Protein AF-0000000075171317 (afdb_homodimer)

pLDDT: mean 86.42, std 15.37, range [40.88, 97.94]

Structure (mmCIF, N/CA/C/O backbone):
data_AF-0000000075171317-model_v1
#
loop_
_entity.id
_entity.type
_entity.pdbx_description
1 polymer 'FACT complex subunit SSRP1/POB3 N-terminal PH domain-containing protein'
#
loop_
_atom_site.group_PDB
_atom_site.id
_atom_site.type_symbol
_atom_site.label_atom_id
_atom_site.label_alt_id
_atom_site.label_comp_id
_atom_site.label_asym_id
_atom_site.label_entity_id
_atom_site.label_seq_id
_atom_site.pdbx_PDB_ins_code
_atom_site.Cartn_x
_atom_site.Cartn_y
_atom_site.Cartn_z
_atom_site.occupancy
_atom_site.B_iso_or_equiv
_atom_site.auth_seq_id
_atom_site.auth_comp_id
_atom_site.auth_asym_id
_atom_site.auth_atom_id
_atom_site.pdbx_PDB_model_num
ATOM 1 N N . MET A 1 1 ? 15.547 -14.516 9.188 1 41.12 1 MET A N 1
ATOM 2 C CA . MET A 1 1 ? 15.133 -14.938 7.852 1 41.12 1 MET A CA 1
ATOM 3 C C . MET A 1 1 ? 13.617 -15.078 7.766 1 41.12 1 MET A C 1
ATOM 5 O O . MET A 1 1 ? 13.062 -16.109 8.133 1 41.12 1 MET A O 1
ATOM 9 N N . SER A 1 2 ? 12.789 -14.141 8.055 1 53.44 2 SER A N 1
ATOM 10 C CA . SER A 1 2 ? 11.375 -14.391 8.297 1 53.44 2 SER A CA 1
ATOM 11 C C . SER A 1 2 ? 10.742 -15.18 7.156 1 53.44 2 SER A C 1
ATOM 13 O O . SER A 1 2 ? 11.031 -14.914 5.984 1 53.44 2 SER A O 1
ATOM 15 N N . ASP A 1 3 ? 10.289 -16.484 7.348 1 68.12 3 ASP A N 1
ATOM 16 C CA . ASP A 1 3 ? 9.664 -17.438 6.441 1 68.12 3 ASP A CA 1
ATOM 17 C C . ASP A 1 3 ? 8.555 -16.781 5.621 1 68.12 3 ASP A C 1
ATOM 19 O O . ASP A 1 3 ? 7.949 -15.805 6.066 1 68.12 3 ASP A O 1
ATOM 23 N N . GLY A 1 4 ? 8.602 -16.953 4.258 1 80.75 4 GLY A N 1
ATOM 24 C CA . GLY A 1 4 ? 7.566 -16.5 3.348 1 80.75 4 GLY A CA 1
ATOM 25 C C . GLY A 1 4 ? 6.184 -16.984 3.713 1 80.75 4 GLY A C 1
ATOM 26 O O . GLY A 1 4 ? 6.023 -17.766 4.652 1 80.75 4 GLY A O 1
ATOM 27 N N . HIS A 1 5 ? 5.188 -16.375 3.281 1 88.5 5 HIS A N 1
ATOM 28 C CA . HIS A 1 5 ? 3.789 -16.75 3.465 1 88.5 5 HIS A CA 1
ATOM 29 C C . HIS A 1 5 ? 3.17 -17.234 2.156 1 88.5 5 HIS A C 1
ATOM 31 O O . HIS A 1 5 ? 3.434 -16.656 1.096 1 88.5 5 HIS A O 1
ATOM 37 N N . LEU A 1 6 ? 2.311 -18.266 2.332 1 91.5 6 LEU A N 1
ATOM 38 C CA . LEU A 1 6 ? 1.58 -18.828 1.196 1 91.5 6 LEU A CA 1
ATOM 39 C C . LEU A 1 6 ? 0.081 -18.594 1.35 1 91.5 6 LEU A C 1
ATOM 41 O O . LEU A 1 6 ? -0.487 -18.844 2.412 1 91.5 6 LEU A O 1
ATOM 45 N N . PHE A 1 7 ? -0.518 -18.078 0.346 1 94.19 7 PHE A N 1
ATOM 46 C CA . PHE A 1 7 ? -1.96 -17.875 0.312 1 94.19 7 PHE A CA 1
ATOM 47 C C . PHE A 1 7 ? -2.604 -18.703 -0.792 1 94.19 7 PHE A C 1
ATOM 49 O O . PHE A 1 7 ? -2.15 -18.672 -1.938 1 94.19 7 PHE A O 1
ATOM 56 N N . ASN A 1 8 ? -3.666 -19.312 -0.406 1 95.06 8 ASN A N 1
ATOM 57 C CA . ASN A 1 8 ? -4.422 -20.094 -1.385 1 95.06 8 ASN A CA 1
ATOM 58 C C . ASN A 1 8 ? -5.625 -19.312 -1.905 1 95.06 8 ASN A C 1
ATOM 60 O O . ASN A 1 8 ? -6.102 -18.391 -1.249 1 95.06 8 ASN A O 1
ATOM 64 N N . ASN A 1 9 ? -6 -19.625 -3.135 1 96.25 9 ASN A N 1
ATOM 65 C CA . ASN A 1 9 ? -7.219 -19.078 -3.719 1 96.25 9 ASN A CA 1
ATOM 66 C C . ASN A 1 9 ? -7.125 -17.562 -3.893 1 96.25 9 ASN A C 1
ATOM 68 O O . ASN A 1 9 ? -8.078 -16.844 -3.598 1 96.25 9 ASN A O 1
ATOM 72 N N . ILE A 1 10 ? -5.914 -17.141 -4.285 1 96.62 10 ILE A N 1
ATOM 73 C CA . ILE A 1 10 ? -5.703 -15.742 -4.625 1 96.62 10 ILE A CA 1
ATOM 74 C C . ILE A 1 10 ? -5.926 -15.531 -6.121 1 96.62 10 ILE A C 1
ATOM 76 O O . ILE A 1 10 ? -5.258 -16.156 -6.945 1 96.62 10 ILE A O 1
ATOM 80 N N . LEU A 1 11 ? -6.848 -14.695 -6.422 1 97.44 11 LEU A N 1
ATOM 81 C CA . LEU A 1 11 ? -7.137 -14.383 -7.816 1 97.44 11 LEU A CA 1
ATOM 82 C C . LEU A 1 11 ? -6.109 -13.406 -8.383 1 97.44 11 LEU A C 1
ATOM 84 O O . LEU A 1 11 ? -5.73 -12.445 -7.715 1 97.44 11 LEU A O 1
ATOM 88 N N . LEU A 1 12 ? -5.633 -13.711 -9.578 1 97 12 LEU A N 1
ATOM 89 C CA . LEU A 1 12 ? -4.91 -12.703 -10.352 1 97 12 LEU A CA 1
ATOM 90 C C . LEU A 1 12 ? -5.867 -11.898 -11.227 1 97 12 LEU A C 1
ATOM 92 O O . LEU A 1 12 ? -6.566 -12.461 -12.07 1 97 12 LEU A O 1
ATOM 96 N N . GLY A 1 13 ? -5.902 -10.586 -10.875 1 93.25 13 GLY A N 1
ATOM 97 C CA . GLY A 1 13 ? -6.746 -9.719 -11.688 1 93.25 13 GLY A CA 1
ATOM 98 C C . GLY A 1 13 ? -6.078 -9.258 -12.969 1 93.25 13 GLY A C 1
ATOM 99 O O . GLY A 1 13 ? -4.848 -9.25 -13.062 1 93.25 13 GLY A O 1
ATOM 100 N N . GLY A 1 14 ? -6.859 -9 -14.172 1 80 14 GLY A N 1
ATOM 101 C CA . GLY A 1 14 ? -6.367 -8.492 -15.438 1 80 14 GLY A CA 1
ATOM 102 C C . GLY A 1 14 ? -7.473 -8.18 -16.422 1 80 14 GLY A C 1
ATOM 103 O O . GLY A 1 14 ? -8.656 -8.211 -16.078 1 80 14 GLY A O 1
ATOM 104 N N . ARG A 1 15 ? -7.059 -7.516 -17.625 1 75.62 15 ARG A N 1
ATOM 105 C CA . ARG A 1 15 ? -8.008 -7.105 -18.656 1 75.62 15 ARG A CA 1
ATOM 106 C C . ARG A 1 15 ? -8.945 -8.242 -19.031 1 75.62 15 ARG A C 1
ATOM 108 O O . ARG A 1 15 ? -10.109 -8.016 -19.375 1 75.62 15 ARG A O 1
ATOM 115 N N . GLY A 1 16 ? -8.578 -9.438 -18.844 1 74.81 16 GLY A N 1
ATOM 116 C CA . GLY A 1 16 ? -9.367 -10.555 -19.328 1 74.81 16 GLY A CA 1
ATOM 117 C C . GLY A 1 16 ? -10.047 -11.328 -18.219 1 74.81 16 GLY A C 1
ATOM 118 O O . GLY A 1 16 ? -10.586 -12.414 -18.438 1 74.81 16 GLY A O 1
ATOM 119 N N . GLY A 1 17 ? -10.172 -10.828 -17.094 1 87.81 17 GLY A N 1
ATOM 120 C CA . GLY A 1 17 ? -10.82 -11.539 -16 1 87.81 17 GLY A CA 1
ATOM 121 C C . GLY A 1 17 ? -9.852 -11.961 -14.906 1 87.81 17 GLY A C 1
ATOM 122 O O . GLY A 1 17 ? -8.734 -11.453 -14.836 1 87.81 17 GLY A O 1
ATOM 123 N N . THR A 1 18 ? -10.453 -12.758 -13.93 1 94.12 18 THR A N 1
ATOM 124 C CA . THR A 1 18 ? -9.633 -13.211 -12.82 1 94.12 18 THR A CA 1
ATOM 125 C C . THR A 1 18 ? -9.383 -14.719 -12.914 1 94.12 18 THR A C 1
ATOM 127 O O . THR A 1 18 ? -10.219 -15.453 -13.445 1 94.12 18 THR A O 1
ATOM 130 N N . ASN A 1 19 ? -8.195 -15.172 -12.539 1 95.44 19 ASN A N 1
ATOM 131 C CA . ASN A 1 19 ? -7.836 -16.578 -12.406 1 95.44 19 ASN A CA 1
ATOM 132 C C . ASN A 1 19 ? -7.414 -16.922 -10.977 1 95.44 19 ASN A C 1
ATOM 134 O O . ASN A 1 19 ? -6.688 -16.156 -10.344 1 95.44 19 ASN A O 1
ATOM 138 N N . PRO A 1 20 ? -7.867 -18.047 -10.562 1 97.19 20 PRO A N 1
ATOM 139 C CA . PRO A 1 20 ? -7.441 -18.453 -9.219 1 97.19 20 PRO A CA 1
ATOM 140 C C . PRO A 1 20 ? -6.031 -19.031 -9.188 1 97.19 20 PRO A C 1
ATOM 142 O O . PRO A 1 20 ? -5.586 -19.625 -10.18 1 97.19 20 PRO A O 1
ATOM 145 N N . GLY A 1 21 ? -5.344 -18.844 -8.109 1 97.94 21 GLY A N 1
ATOM 146 C CA . GLY A 1 21 ? -4.008 -19.391 -7.945 1 97.94 21 GLY A CA 1
ATOM 147 C C . GLY A 1 21 ? -3.48 -19.266 -6.531 1 97.94 21 GLY A C 1
ATOM 148 O O . GLY A 1 21 ? -4.238 -18.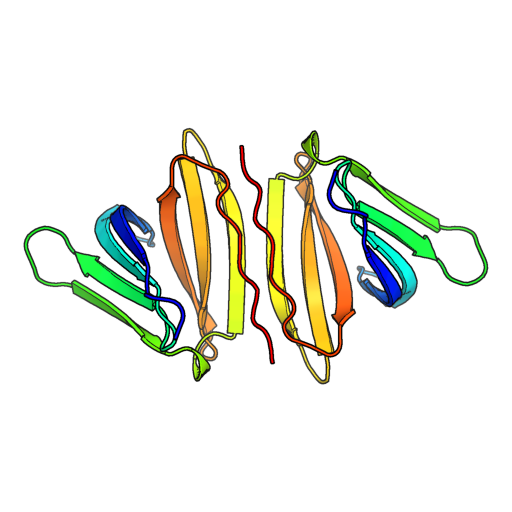969 -5.605 1 97.94 21 GLY A O 1
ATOM 149 N N . GLN A 1 22 ? -2.227 -19.672 -6.406 1 97.62 22 GLN A N 1
ATOM 150 C CA . GLN A 1 22 ? -1.523 -19.578 -5.129 1 97.62 22 GLN A CA 1
ATOM 151 C C . GLN A 1 22 ? -0.513 -18.422 -5.141 1 97.62 22 GLN A C 1
ATOM 153 O O . GLN A 1 22 ? 0.217 -18.25 -6.121 1 97.62 22 GLN A O 1
ATOM 158 N N . LEU A 1 23 ? -0.457 -17.703 -4.074 1 95.62 23 LEU A N 1
ATOM 159 C CA . LEU A 1 23 ? 0.48 -16.594 -3.932 1 95.62 23 LEU A CA 1
ATOM 160 C C . LEU A 1 23 ? 1.494 -16.875 -2.828 1 95.62 23 LEU A C 1
ATOM 162 O O . LEU A 1 23 ? 1.119 -17.266 -1.723 1 95.62 23 LEU A O 1
ATOM 166 N N . ARG A 1 24 ? 2.707 -16.656 -3.17 1 94.38 24 ARG A N 1
ATOM 167 C CA . ARG A 1 24 ? 3.789 -16.766 -2.195 1 94.38 24 ARG A CA 1
ATOM 168 C C . ARG A 1 24 ? 4.5 -15.422 -2.029 1 94.38 24 ARG A C 1
ATOM 170 O O . ARG A 1 24 ? 4.914 -14.812 -3.014 1 94.38 24 ARG A O 1
ATOM 177 N N . VAL A 1 25 ? 4.59 -14.984 -0.84 1 89.69 25 VAL A N 1
ATOM 178 C CA . VAL A 1 25 ? 5.355 -13.789 -0.486 1 89.69 25 VAL A CA 1
ATOM 179 C C . VAL A 1 25 ? 6.57 -14.188 0.35 1 89.69 25 VAL A C 1
ATOM 181 O O . VAL A 1 25 ? 6.441 -14.922 1.336 1 89.69 25 VAL A O 1
ATOM 184 N N . HIS A 1 26 ? 7.703 -13.766 -0.006 1 88.69 26 HIS A N 1
ATOM 185 C CA . HIS A 1 26 ? 8.938 -14.117 0.691 1 88.69 26 HIS A CA 1
ATOM 186 C C . HIS A 1 26 ? 9.984 -13.023 0.546 1 88.69 26 HIS A C 1
ATOM 188 O O . HIS A 1 26 ? 9.75 -12.023 -0.133 1 88.69 26 HIS A O 1
ATOM 194 N N . ALA A 1 27 ? 11.055 -13.156 1.113 1 83.81 27 ALA A N 1
ATOM 195 C CA . ALA A 1 27 ? 12.086 -12.125 1.189 1 83.81 27 ALA A CA 1
ATOM 196 C C . ALA A 1 27 ? 12.57 -11.727 -0.202 1 83.81 27 ALA A C 1
ATOM 198 O O . ALA A 1 27 ? 12.953 -10.57 -0.427 1 83.81 27 ALA A O 1
ATOM 199 N N . ALA A 1 28 ? 12.422 -12.648 -1.082 1 88.12 28 ALA A N 1
ATOM 200 C CA . ALA A 1 28 ? 12.938 -12.406 -2.426 1 88.12 28 ALA A CA 1
ATOM 201 C C . ALA A 1 28 ? 11.906 -11.695 -3.291 1 88.12 28 ALA A C 1
ATOM 203 O O . ALA A 1 28 ? 12.227 -11.195 -4.371 1 88.12 28 ALA A O 1
ATOM 204 N N . GLY A 1 29 ? 10.688 -11.75 -2.824 1 91 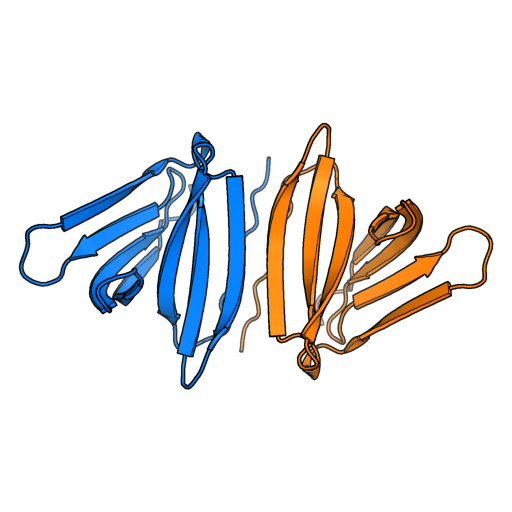29 GLY A N 1
ATOM 205 C CA . GLY A 1 29 ? 9.633 -11.125 -3.609 1 91 29 GLY A CA 1
ATOM 206 C C . GLY A 1 29 ? 8.312 -11.867 -3.533 1 91 29 GLY A C 1
ATOM 207 O O . GLY A 1 29 ? 7.949 -12.391 -2.479 1 91 29 GLY A O 1
ATOM 208 N N . ILE A 1 30 ? 7.594 -11.867 -4.625 1 93.12 30 ILE A N 1
ATOM 209 C CA . ILE A 1 30 ? 6.25 -12.43 -4.719 1 93.12 30 ILE A CA 1
ATOM 210 C C . ILE A 1 30 ? 6.168 -13.367 -5.926 1 93.12 30 ILE A C 1
ATOM 212 O O . ILE A 1 30 ? 6.68 -13.047 -7 1 93.12 30 ILE A O 1
ATOM 216 N N . ALA A 1 31 ? 5.48 -14.438 -5.699 1 96.62 31 ALA A N 1
ATOM 217 C CA . ALA A 1 31 ? 5.238 -15.367 -6.797 1 96.62 31 ALA A CA 1
ATOM 218 C C . ALA A 1 31 ? 3.799 -15.875 -6.773 1 96.62 31 ALA A C 1
ATOM 220 O O . ALA A 1 31 ? 3.273 -16.234 -5.715 1 96.62 31 ALA A O 1
ATOM 221 N N . TRP A 1 32 ? 3.227 -15.797 -7.844 1 97.56 32 TRP A N 1
ATOM 222 C CA . TRP A 1 32 ? 1.883 -16.344 -8.008 1 97.56 32 TRP A CA 1
ATOM 223 C C . TRP A 1 32 ? 1.855 -17.406 -9.102 1 97.56 32 TRP A C 1
ATOM 225 O O . TRP A 1 32 ? 2.432 -17.219 -10.172 1 97.56 32 TRP A O 1
ATOM 235 N N . LYS A 1 33 ? 1.114 -18.547 -8.852 1 97.88 33 LYS A N 1
ATOM 236 C CA . LYS A 1 33 ? 0.939 -19.641 -9.812 1 97.88 33 LYS A CA 1
ATOM 237 C C . LYS A 1 33 ? -0.54 -19.953 -10.016 1 97.88 33 LYS A C 1
ATOM 239 O O . LYS A 1 33 ? -1.278 -20.141 -9.047 1 97.88 33 LYS A O 1
ATOM 244 N N . LYS A 1 34 ? -0.886 -19.984 -11.391 1 97.31 34 LYS A N 1
ATOM 245 C CA . LYS A 1 34 ? -2.271 -20.312 -11.703 1 97.31 34 LYS A CA 1
ATOM 246 C C . LYS A 1 34 ? -2.619 -21.734 -11.227 1 97.31 34 LYS A C 1
ATOM 248 O O . LYS A 1 34 ? -1.823 -22.656 -11.383 1 97.31 34 LYS A O 1
ATOM 253 N N . GLN A 1 35 ? -3.783 -21.75 -10.539 1 96.69 35 GLN A N 1
ATOM 254 C CA . GLN A 1 35 ? -4.316 -23.078 -10.219 1 96.69 35 GLN A CA 1
ATOM 255 C C . GLN A 1 35 ? -4.539 -23.906 -11.484 1 96.69 35 GLN A C 1
ATOM 257 O O . GLN A 1 35 ? -5.133 -23.422 -12.453 1 96.69 35 GLN A O 1
ATOM 262 N N . GLY A 1 36 ? -4.125 -25.219 -11.547 1 94.75 36 GLY A N 1
ATOM 263 C CA . GLY A 1 36 ? -4.266 -26.078 -12.719 1 94.75 36 GLY A CA 1
ATOM 264 C C . GLY A 1 36 ? -3.111 -25.938 -13.688 1 94.75 36 GLY A C 1
ATOM 265 O O . GLY A 1 36 ? -3.105 -26.594 -14.742 1 94.75 36 GLY A O 1
ATOM 266 N N . GLY A 1 37 ? -2.223 -25.156 -13.531 1 89.69 37 GLY A N 1
ATOM 267 C CA . GLY A 1 37 ? -1.006 -25.016 -14.312 1 89.69 37 GLY A CA 1
ATOM 268 C C . GLY A 1 37 ? -1.091 -23.938 -15.375 1 89.69 37 GLY A C 1
ATOM 269 O O . GLY A 1 37 ? -2.164 -23.375 -15.609 1 89.69 37 GLY A O 1
ATOM 270 N N . GLY A 1 38 ? 0.128 -23.516 -15.93 1 91.88 38 GLY A N 1
ATOM 271 C CA . GLY A 1 38 ? 0.153 -22.594 -17.047 1 91.88 38 GLY A CA 1
ATOM 272 C C . GLY A 1 38 ? 0.85 -21.281 -16.719 1 91.88 38 GLY A C 1
ATOM 273 O O . GLY A 1 38 ? 2.076 -21.234 -16.609 1 91.88 38 GLY A O 1
ATOM 274 N N . LYS A 1 39 ? 0.171 -20.375 -16.094 1 93.62 39 LYS A N 1
ATOM 275 C CA . LYS A 1 39 ? 0.708 -19.016 -15.938 1 93.62 39 LYS A CA 1
ATOM 276 C C . LYS A 1 39 ? 1.407 -18.859 -14.594 1 93.62 39 LYS A C 1
ATOM 278 O O . LYS A 1 39 ? 0.912 -19.328 -13.57 1 93.62 39 LYS A O 1
ATOM 283 N N . VAL A 1 40 ? 2.561 -18.203 -14.555 1 96.5 40 VAL A N 1
ATOM 284 C CA . VAL A 1 40 ? 3.307 -17.844 -13.352 1 96.5 40 VAL A CA 1
ATOM 285 C C . VAL A 1 40 ? 3.703 -16.375 -13.414 1 96.5 40 VAL A C 1
ATOM 287 O O . VAL A 1 40 ? 4.129 -15.875 -14.461 1 96.5 40 VAL A O 1
ATOM 290 N N . VAL A 1 41 ? 3.441 -15.711 -12.375 1 96.06 41 VAL A N 1
ATOM 291 C CA . VAL A 1 41 ? 3.92 -14.344 -12.195 1 96.06 41 VAL A CA 1
ATOM 292 C C . VAL A 1 41 ? 5.004 -14.32 -11.117 1 96.06 41 VAL A C 1
ATOM 294 O O . VAL A 1 41 ? 4.793 -14.797 -10 1 96.06 41 VAL A O 1
ATOM 297 N N . GLU A 1 42 ? 6.16 -13.828 -11.398 1 96.75 42 GLU A N 1
ATOM 298 C CA . GLU A 1 42 ? 7.254 -13.672 -10.445 1 96.75 42 GLU A CA 1
ATOM 299 C C . GLU A 1 42 ? 7.762 -12.234 -10.422 1 96.75 42 GLU A C 1
ATOM 301 O O . GLU A 1 42 ? 8.141 -11.688 -11.453 1 96.75 42 GLU A O 1
ATOM 306 N N . LEU A 1 43 ? 7.715 -11.727 -9.258 1 95.38 43 LEU A N 1
ATOM 307 C CA . LEU A 1 43 ? 8.242 -10.383 -9.031 1 95.38 43 LEU A CA 1
ATOM 308 C C . LEU A 1 43 ? 9.328 -10.398 -7.961 1 95.38 43 LEU A C 1
ATOM 310 O O . LEU A 1 43 ? 9.07 -10.734 -6.805 1 95.38 43 LEU A O 1
ATOM 314 N N . LYS A 1 44 ? 10.531 -10.039 -8.344 1 95.25 44 LYS A N 1
ATOM 315 C CA . LYS A 1 44 ? 11.625 -9.906 -7.383 1 95.25 44 LYS A CA 1
ATOM 316 C C . LYS A 1 44 ? 11.484 -8.625 -6.562 1 95.25 44 LYS A C 1
ATOM 318 O O . LYS A 1 44 ? 10.969 -7.621 -7.055 1 95.25 44 LYS A O 1
ATOM 323 N N . LYS A 1 45 ? 11.938 -8.703 -5.391 1 89 45 LYS A N 1
ATOM 324 C CA . LYS A 1 45 ? 11.875 -7.574 -4.465 1 89 45 LYS A CA 1
ATOM 325 C C . LYS A 1 45 ? 12.367 -6.289 -5.125 1 89 45 LYS A C 1
ATOM 327 O O . LYS A 1 45 ? 11.742 -5.238 -4.996 1 89 45 LYS A O 1
ATOM 332 N N . ASP A 1 46 ? 13.453 -6.434 -5.902 1 90.75 46 ASP A N 1
ATOM 333 C CA . ASP A 1 46 ? 14.086 -5.262 -6.504 1 90.75 46 ASP A CA 1
ATOM 334 C C . ASP A 1 46 ? 13.266 -4.734 -7.676 1 90.75 46 ASP A C 1
ATOM 336 O O . ASP A 1 46 ? 13.484 -3.617 -8.141 1 90.75 46 ASP A O 1
ATOM 340 N N . ASP A 1 47 ? 12.305 -5.551 -8.094 1 93.38 47 ASP A N 1
ATOM 341 C CA . ASP A 1 47 ? 11.469 -5.176 -9.227 1 93.38 47 ASP A CA 1
ATOM 342 C C . ASP A 1 47 ? 10.156 -4.547 -8.758 1 93.38 47 ASP A C 1
ATOM 344 O O . ASP A 1 47 ? 9.352 -4.094 -9.578 1 93.38 47 ASP A O 1
ATOM 348 N N . ILE A 1 48 ? 10.008 -4.453 -7.496 1 91.62 48 ILE A N 1
ATOM 349 C CA . ILE A 1 48 ? 8.766 -3.916 -6.945 1 91.62 48 ILE A CA 1
ATOM 350 C C . ILE A 1 48 ? 8.93 -2.422 -6.668 1 91.62 48 ILE A C 1
ATOM 352 O O . ILE A 1 48 ? 9.805 -2.018 -5.895 1 91.62 48 ILE A O 1
ATOM 356 N N . GLY A 1 49 ? 8.094 -1.71 -7.305 1 92 49 GLY A N 1
ATOM 357 C CA . GLY A 1 49 ? 8.148 -0.262 -7.172 1 92 49 GLY A CA 1
ATOM 358 C C . GLY A 1 49 ? 7.164 0.283 -6.156 1 92 49 GLY A C 1
ATOM 359 O O . GLY A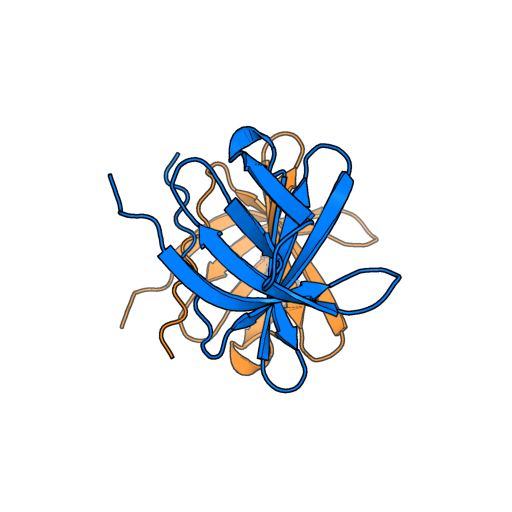 1 49 ? 7.336 1.394 -5.648 1 92 49 GLY A O 1
ATOM 360 N N . GLY A 1 50 ? 6.098 -0.52 -5.902 1 91.81 50 GLY A N 1
ATOM 361 C CA . GLY A 1 50 ? 5.055 -0.079 -4.992 1 91.81 50 GLY A CA 1
ATOM 362 C C . GLY A 1 50 ? 4.074 -1.181 -4.629 1 91.81 50 GLY A C 1
ATOM 363 O O . GLY A 1 50 ? 3.893 -2.131 -5.391 1 91.81 50 GLY A O 1
ATOM 364 N N . VAL A 1 51 ? 3.445 -1.01 -3.539 1 91.12 51 VAL A N 1
ATOM 365 C CA . VAL A 1 51 ? 2.473 -1.98 -3.047 1 91.12 51 VAL A CA 1
ATOM 366 C C . VAL A 1 51 ? 1.215 -1.256 -2.572 1 91.12 51 VAL A C 1
ATOM 368 O O . VAL A 1 51 ? 1.301 -0.222 -1.906 1 91.12 51 VAL A O 1
ATOM 371 N N . THR A 1 52 ? 0.099 -1.771 -2.91 1 91.81 52 THR A N 1
ATOM 372 C CA . THR A 1 52 ? -1.185 -1.199 -2.518 1 91.81 52 THR A CA 1
ATOM 373 C C . THR A 1 52 ? -2.057 -2.246 -1.831 1 91.81 52 THR A C 1
ATOM 375 O O . THR A 1 52 ? -2.201 -3.365 -2.33 1 91.81 52 THR A O 1
ATOM 378 N N . TRP A 1 53 ? -2.51 -1.862 -0.739 1 90.25 53 TRP A N 1
ATOM 379 C CA . TRP A 1 53 ? -3.482 -2.674 -0.014 1 90.25 53 TRP A CA 1
ATOM 380 C C . TRP A 1 53 ? -4.832 -1.967 0.065 1 90.25 53 TRP A C 1
ATOM 382 O O . TRP A 1 53 ? -4.902 -0.792 0.433 1 90.25 53 TRP A O 1
ATOM 392 N N . MET A 1 54 ? -5.887 -2.648 -0.324 1 91.75 54 MET A N 1
ATOM 393 C CA . MET A 1 54 ? -7.188 -1.99 -0.25 1 91.75 54 MET A CA 1
ATOM 394 C C . MET A 1 54 ? -8.305 -3.014 -0.085 1 91.75 54 MET A C 1
ATOM 396 O O . MET A 1 54 ? -8.133 -4.188 -0.419 1 91.75 54 MET A O 1
ATOM 400 N N . LYS A 1 55 ? -9.367 -2.514 0.492 1 87.88 55 LYS A N 1
ATOM 401 C CA . LYS A 1 55 ? -10.594 -3.309 0.561 1 87.88 55 LYS A CA 1
ATOM 402 C C . LYS A 1 55 ? -11.328 -3.307 -0.777 1 87.88 55 LYS A C 1
ATOM 404 O O . LYS A 1 55 ? -11.453 -2.262 -1.419 1 87.88 55 LYS A O 1
ATOM 409 N N . VAL A 1 56 ? -11.773 -4.465 -1.318 1 89.94 56 VAL A N 1
ATOM 410 C CA . VAL A 1 56 ? -12.633 -4.621 -2.484 1 89.94 56 VAL A CA 1
ATOM 411 C C . VAL A 1 56 ? -13.883 -5.41 -2.102 1 89.94 56 VAL A C 1
ATOM 413 O O . VAL A 1 56 ? -13.992 -5.906 -0.977 1 89.94 56 VAL A O 1
ATOM 416 N N . PRO A 1 57 ? -14.898 -5.34 -2.949 1 90.44 57 PRO A N 1
ATOM 417 C CA . PRO A 1 57 ? -16.094 -6.094 -2.574 1 90.44 57 PRO A CA 1
ATOM 418 C C . PRO A 1 57 ? -15.773 -7.527 -2.145 1 90.44 57 PRO A C 1
ATOM 420 O O . PRO A 1 57 ? -15.211 -8.297 -2.926 1 90.44 57 PRO A O 1
ATOM 423 N N . ARG A 1 58 ? -16.016 -7.93 -0.896 1 89.38 58 ARG A N 1
ATOM 424 C CA . ARG A 1 58 ? -15.984 -9.242 -0.254 1 89.38 58 ARG A CA 1
ATOM 425 C C . ARG A 1 58 ? -14.555 -9.727 -0.076 1 89.38 58 ARG A C 1
ATOM 427 O O . ARG A 1 58 ? -14.32 -10.914 0.149 1 89.38 58 ARG A O 1
ATOM 434 N N . ALA A 1 59 ? -13.523 -8.898 -0.217 1 92.5 59 ALA A N 1
ATOM 435 C CA . ALA A 1 59 ? -12.148 -9.352 -0.047 1 92.5 59 ALA A CA 1
ATOM 436 C C . ALA A 1 59 ? -11.203 -8.164 0.117 1 92.5 59 ALA A C 1
ATOM 438 O O . ALA A 1 59 ? -11.641 -7.012 0.166 1 92.5 59 ALA A O 1
ATOM 439 N N . TYR A 1 60 ? -9.922 -8.453 0.297 1 91.56 60 TYR A N 1
ATOM 440 C CA . TYR A 1 60 ? -8.828 -7.492 0.202 1 91.56 60 TYR A CA 1
ATOM 441 C C . TYR A 1 60 ? -7.945 -7.793 -1.006 1 91.56 60 TYR A C 1
ATOM 443 O O . TYR A 1 60 ? -7.855 -8.938 -1.448 1 91.56 60 TYR A O 1
ATOM 451 N N . GLN A 1 61 ? -7.387 -6.762 -1.452 1 92.56 61 GLN A N 1
ATOM 452 C CA . GLN A 1 61 ? -6.535 -6.832 -2.635 1 92.56 61 GLN A CA 1
ATOM 453 C C . GLN A 1 61 ? -5.133 -6.309 -2.334 1 92.56 61 GLN A C 1
ATOM 455 O O . GLN A 1 61 ? -4.977 -5.266 -1.693 1 92.56 61 GLN A O 1
ATOM 460 N N . LEU A 1 62 ? -4.152 -7.121 -2.773 1 92.5 62 LEU A N 1
ATOM 461 C CA . LEU A 1 62 ? -2.768 -6.668 -2.85 1 92.5 62 LEU A CA 1
ATOM 462 C C . LEU A 1 62 ? -2.41 -6.254 -4.273 1 92.5 62 LEU A C 1
ATOM 464 O O . LEU A 1 62 ? -2.424 -7.082 -5.188 1 92.5 62 LEU A O 1
ATOM 468 N N . GLY A 1 63 ? -2.127 -5.008 -4.418 1 94.06 63 GLY A N 1
ATOM 469 C CA . GLY A 1 63 ? -1.59 -4.492 -5.668 1 94.06 63 GLY A CA 1
ATOM 470 C C . GLY A 1 63 ? -0.079 -4.359 -5.656 1 94.06 63 GLY A C 1
ATOM 471 O O . GLY A 1 63 ? 0.503 -3.908 -4.672 1 94.06 63 GLY A O 1
ATOM 472 N N . VAL A 1 64 ? 0.544 -4.766 -6.715 1 94.12 64 VAL A N 1
ATOM 473 C CA . VAL A 1 64 ? 1.993 -4.641 -6.828 1 94.12 64 VAL A CA 1
ATOM 474 C C . VAL A 1 64 ? 2.35 -3.975 -8.156 1 94.12 64 VAL A C 1
ATOM 476 O O . VAL A 1 64 ? 1.926 -4.43 -9.219 1 94.12 64 VAL A O 1
ATOM 479 N N . LYS A 1 65 ? 2.994 -2.883 -8.031 1 94.75 65 LYS A N 1
ATOM 480 C CA . LYS A 1 65 ? 3.523 -2.207 -9.211 1 94.75 65 LYS A CA 1
ATOM 481 C C . LYS A 1 65 ? 4.988 -2.57 -9.438 1 94.75 65 LYS A C 1
ATOM 483 O O . LYS A 1 65 ? 5.812 -2.451 -8.531 1 94.75 65 LYS A O 1
ATOM 488 N N . SER A 1 66 ? 5.285 -3.02 -10.633 1 95 66 SER A N 1
ATOM 489 C CA . SER A 1 66 ? 6.672 -3.314 -10.969 1 95 66 SER A CA 1
ATOM 490 C C . SER A 1 66 ? 7.41 -2.059 -11.422 1 95 66 SER A C 1
ATOM 492 O O . SER A 1 66 ? 6.781 -1.066 -11.797 1 95 66 SER A O 1
ATOM 494 N N . GLN A 1 67 ? 8.68 -2.104 -11.461 1 93.62 67 GLN A N 1
ATOM 495 C CA . GLN A 1 67 ? 9.516 -0.982 -11.875 1 93.62 67 GLN A CA 1
ATOM 496 C C . GLN A 1 67 ? 9.32 -0.66 -13.352 1 93.62 67 GLN A C 1
ATOM 498 O O . GLN A 1 67 ? 9.492 0.485 -13.773 1 93.62 67 GLN A O 1
ATOM 503 N N . ASP A 1 68 ? 8.812 -1.671 -14.117 1 93.06 68 ASP A N 1
ATOM 504 C CA . ASP A 1 68 ? 8.625 -1.455 -15.547 1 93.06 68 ASP A CA 1
ATOM 505 C C . ASP A 1 68 ? 7.223 -0.917 -15.836 1 93.06 68 ASP A C 1
ATOM 507 O O . ASP A 1 68 ? 6.863 -0.703 -17 1 93.06 68 ASP A O 1
ATOM 511 N N . GLY A 1 69 ? 6.418 -0.851 -14.867 1 91.88 69 GLY A N 1
ATOM 512 C CA . GLY A 1 69 ? 5.16 -0.147 -15.047 1 91.88 69 GLY A CA 1
ATOM 513 C C . GLY A 1 69 ? 3.955 -1.068 -15.055 1 91.88 69 GLY A C 1
ATOM 514 O O . GLY A 1 69 ? 2.814 -0.608 -15.133 1 91.88 69 GLY A O 1
ATOM 515 N N . LEU A 1 70 ? 4.188 -2.32 -14.938 1 93.12 70 LEU A N 1
ATOM 516 C CA . LEU A 1 70 ? 3.074 -3.258 -14.875 1 93.12 70 LEU A CA 1
ATOM 517 C C . LEU A 1 70 ? 2.449 -3.268 -13.484 1 93.12 70 LEU A C 1
ATOM 519 O O . LEU A 1 70 ? 3.141 -3.059 -12.484 1 93.12 70 LEU A O 1
ATOM 523 N N . PHE A 1 71 ? 1.15 -3.436 -13.453 1 95.06 71 PHE A N 1
ATOM 524 C CA . PHE A 1 71 ? 0.416 -3.477 -12.195 1 95.06 71 PHE A CA 1
ATOM 525 C C . PHE A 1 71 ? -0.314 -4.805 -12.039 1 95.06 71 PHE A C 1
ATOM 527 O O . PHE A 1 71 ? -1.117 -5.184 -12.898 1 95.06 71 PHE A O 1
ATOM 534 N N . TYR A 1 72 ? -0.051 -5.574 -10.938 1 96.06 72 TYR A N 1
ATOM 535 C CA . TYR A 1 72 ? -0.654 -6.863 -10.633 1 96.06 72 TYR A CA 1
ATOM 536 C C . TYR A 1 72 ? -1.621 -6.746 -9.461 1 96.06 72 TYR A C 1
ATOM 538 O O . TYR A 1 72 ? -1.288 -6.156 -8.43 1 96.06 72 TYR A O 1
ATOM 546 N N . LYS A 1 73 ? -2.801 -7.332 -9.602 1 96.62 73 LYS A N 1
ATOM 547 C CA . LYS A 1 73 ? -3.803 -7.348 -8.539 1 96.62 73 LYS A CA 1
ATOM 548 C C . LYS A 1 73 ? -4.016 -8.766 -8.008 1 96.62 73 LYS A C 1
ATOM 550 O O . LYS A 1 73 ? -4.434 -9.656 -8.75 1 96.62 73 LYS A O 1
ATOM 555 N N . PHE A 1 74 ? -3.646 -8.914 -6.789 1 95.62 74 PH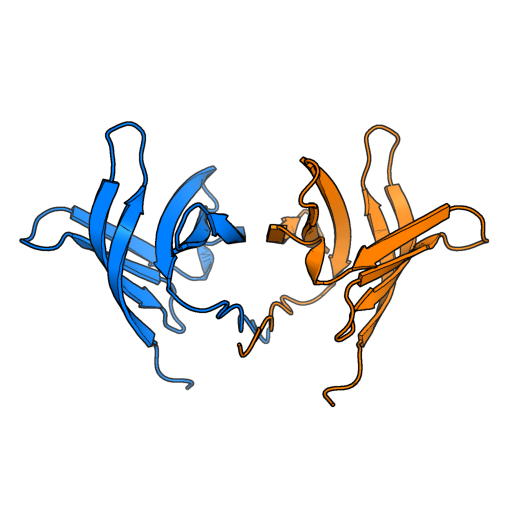E A N 1
ATOM 556 C CA . PHE A 1 74 ? -3.922 -10.172 -6.102 1 95.62 74 PHE A CA 1
ATOM 557 C C . PHE A 1 74 ? -5.105 -10.016 -5.152 1 95.62 74 PHE A C 1
ATOM 559 O O . PHE A 1 74 ? -5.012 -9.32 -4.145 1 95.62 74 PHE A O 1
ATOM 566 N N . ILE A 1 75 ? -6.254 -10.734 -5.453 1 95.25 75 ILE A N 1
ATOM 567 C CA . ILE A 1 75 ? -7.531 -10.484 -4.793 1 95.25 75 ILE A CA 1
ATOM 568 C C . ILE A 1 75 ? -7.961 -11.734 -4.023 1 95.25 75 ILE A C 1
ATOM 570 O O . ILE A 1 75 ? -7.879 -12.852 -4.543 1 95.25 75 ILE A O 1
ATOM 574 N N . GLY A 1 76 ? -8.422 -11.438 -2.801 1 94.69 76 GLY A N 1
ATOM 575 C CA . GLY A 1 76 ? -9.039 -12.578 -2.141 1 94.69 76 GLY A CA 1
ATOM 576 C C . GLY A 1 76 ? -8.578 -12.75 -0.704 1 94.69 76 GLY A C 1
ATOM 577 O O . GLY A 1 76 ? -8.961 -13.719 -0.041 1 94.69 76 GLY A O 1
ATOM 578 N N . PHE A 1 77 ? -7.836 -11.859 -0.245 1 91.75 77 PHE A N 1
ATOM 579 C CA . PHE A 1 77 ? -7.426 -11.93 1.152 1 91.75 77 PHE A CA 1
ATOM 580 C C . PHE A 1 77 ? -8.609 -11.672 2.078 1 91.75 77 PHE A C 1
ATOM 582 O O . PHE A 1 77 ? -9.461 -10.828 1.785 1 91.75 77 PHE A O 1
ATOM 589 N N . ARG A 1 78 ? -8.742 -12.43 3.15 1 85.5 78 ARG A N 1
ATOM 590 C CA . ARG A 1 78 ? -9.914 -12.367 4.016 1 85.5 78 ARG A CA 1
ATOM 591 C C . ARG A 1 78 ? -9.695 -11.383 5.164 1 85.5 78 ARG A C 1
ATOM 593 O O . ARG A 1 78 ? -10.656 -10.938 5.793 1 85.5 78 ARG A O 1
ATOM 600 N N . GLU A 1 79 ? -8.367 -11.141 5.535 1 70.88 79 GLU A N 1
ATOM 601 C CA . GLU A 1 79 ? -8.109 -10.219 6.637 1 70.88 79 GLU A CA 1
ATOM 602 C C . GLU A 1 79 ? -7.172 -9.102 6.211 1 70.88 79 GLU A C 1
ATOM 604 O O . GLU A 1 79 ? -6.465 -9.219 5.207 1 70.88 79 GLU A O 1
ATOM 609 N N . GLN A 1 80 ? -7.477 -7.992 6.793 1 58.97 80 GLN A N 1
ATOM 610 C CA . GLN A 1 80 ? -6.562 -6.871 6.609 1 58.97 80 GLN A CA 1
ATOM 611 C C . GLN A 1 80 ? -5.145 -7.242 7.039 1 58.97 80 GLN A C 1
ATOM 613 O O . GLN A 1 80 ? -4.914 -7.594 8.195 1 58.97 80 GLN A O 1
ATOM 618 N N . VAL A 1 81 ? -4.332 -7.902 6.316 1 57.62 81 VAL A N 1
ATOM 619 C CA . VAL A 1 81 ? -2.951 -8.25 6.637 1 57.62 81 VAL A CA 1
ATOM 620 C C . VAL A 1 81 ? -2.006 -7.203 6.055 1 57.62 81 VAL A C 1
ATOM 622 O O . VAL A 1 81 ? -1.992 -6.977 4.84 1 57.62 81 VAL A O 1
ATOM 625 N N . MET A 1 82 ? -1.78 -6.078 6.418 1 51.72 82 MET A N 1
ATOM 626 C CA . MET A 1 82 ? -0.782 -5.238 5.762 1 51.72 82 MET A CA 1
ATOM 627 C C . MET A 1 82 ? 0.504 -5.184 6.578 1 51.72 82 MET A C 1
ATOM 629 O O . MET A 1 82 ? 0.517 -4.641 7.688 1 51.72 82 MET A O 1
ATOM 633 N N . PHE A 1 83 ? 1.306 -6.348 6.961 1 48.59 83 PHE A N 1
ATOM 634 C CA . PHE A 1 83 ? 2.523 -6.098 7.723 1 48.59 83 PHE A CA 1
ATOM 635 C C . PHE A 1 83 ? 3.686 -5.77 6.793 1 48.59 83 PHE A C 1
ATOM 637 O O . PHE A 1 83 ? 4.043 -6.574 5.93 1 48.59 83 PHE A O 1
ATOM 644 N N . PHE A 1 84 ? 3.715 -4.852 5.934 1 47.69 84 PHE A N 1
ATOM 645 C CA . PHE A 1 84 ? 4.969 -4.934 5.191 1 47.69 84 PHE A CA 1
ATOM 646 C C . PHE A 1 84 ? 6.051 -4.102 5.867 1 47.69 84 PHE A C 1
ATOM 648 O O . PHE A 1 84 ? 5.855 -2.914 6.129 1 47.69 84 PHE A O 1
ATOM 655 N N . THR A 1 85 ? 6.754 -4.676 6.91 1 48 85 THR A N 1
ATOM 656 C CA . THR A 1 85 ? 7.957 -3.994 7.371 1 48 85 THR A CA 1
ATOM 657 C C . THR A 1 85 ? 9.117 -4.23 6.406 1 48 85 THR A C 1
ATOM 659 O O . THR A 1 85 ? 9.438 -5.375 6.082 1 48 85 THR A O 1
ATOM 662 N N . PHE A 1 86 ? 9.289 -3.395 5.395 1 45.75 86 PHE A N 1
ATOM 663 C CA . PHE A 1 86 ? 10.555 -3.629 4.723 1 45.75 86 PHE A CA 1
ATOM 664 C C . PHE A 1 86 ? 11.695 -2.924 5.449 1 45.75 86 PHE A C 1
ATOM 666 O O . PHE A 1 86 ? 11.617 -1.725 5.723 1 45.75 86 PHE A O 1
ATOM 673 N N . SER A 1 87 ? 12.195 -3.547 6.477 1 44.97 87 SER A N 1
ATOM 674 C CA . SER A 1 87 ? 13.406 -3.031 7.113 1 44.97 87 SER A CA 1
ATOM 675 C C . SER A 1 87 ? 14.539 -2.891 6.109 1 44.97 87 SER A C 1
ATOM 677 O O . SER A 1 87 ? 14.781 -3.793 5.305 1 44.97 87 SER A O 1
ATOM 679 N N . SER A 1 88 ? 14.82 -1.69 5.574 1 41.25 88 SER A N 1
ATOM 680 C CA . SER A 1 88 ? 16.125 -1.551 4.938 1 41.25 88 SER A CA 1
ATOM 681 C C . SER A 1 88 ? 17.25 -1.957 5.883 1 41.25 88 SER A C 1
ATOM 683 O O . SER A 1 88 ? 17.125 -1.828 7.102 1 41.25 88 SER A O 1
ATOM 685 N N . MET B 1 1 ? -1.57 -1.802 22.891 1 40.88 1 MET B N 1
ATOM 686 C CA . MET B 1 1 ? -1.897 -0.445 22.469 1 40.88 1 MET B CA 1
ATOM 687 C C . MET B 1 1 ? -0.808 0.12 21.562 1 40.88 1 MET B C 1
ATOM 689 O O . MET B 1 1 ? 0.184 0.669 22.047 1 40.88 1 MET B O 1
ATOM 693 N N . SER B 1 2 ? -0.365 -0.467 20.516 1 53.19 2 SER B N 1
ATOM 694 C CA . SER B 1 2 ? 0.89 -0.084 19.875 1 53.19 2 SER B CA 1
ATOM 695 C C . SER B 1 2 ? 0.925 1.412 19.578 1 53.19 2 SER B C 1
ATOM 697 O O . SER B 1 2 ? -0.063 1.98 19.109 1 53.19 2 SER B O 1
ATOM 699 N N . ASP B 1 3 ? 1.753 2.275 20.328 1 68.25 3 ASP B N 1
ATOM 700 C CA . ASP B 1 3 ? 1.968 3.719 20.25 1 68.25 3 ASP B CA 1
ATOM 701 C C . ASP B 1 3 ? 2.111 4.184 18.812 1 68.25 3 ASP B C 1
ATOM 703 O O . ASP B 1 3 ? 2.541 3.418 17.938 1 68.25 3 ASP B O 1
ATOM 707 N N . GLY B 1 4 ? 1.323 5.246 18.406 1 80.94 4 GLY B N 1
ATOM 708 C CA . GLY B 1 4 ? 1.417 5.883 17.109 1 80.94 4 GLY B CA 1
ATOM 709 C C . GLY B 1 4 ? 2.818 6.363 16.766 1 80.94 4 GLY B C 1
ATOM 710 O O . GLY B 1 4 ? 3.727 6.258 17.594 1 80.94 4 GLY B O 1
ATOM 711 N N . HIS B 1 5 ? 3.125 6.59 15.586 1 88.69 5 HIS B N 1
ATOM 712 C CA . HIS B 1 5 ? 4.391 7.117 15.086 1 88.69 5 HIS B CA 1
ATOM 713 C C . HIS B 1 5 ? 4.215 8.523 14.523 1 88.69 5 HIS B C 1
ATOM 715 O O . HIS B 1 5 ? 3.219 8.812 13.859 1 88.69 5 HIS B O 1
ATOM 721 N N . LEU B 1 6 ? 5.281 9.328 14.812 1 91.5 6 LEU B N 1
ATOM 722 C CA . LEU B 1 6 ? 5.316 10.695 14.305 1 91.5 6 LEU B CA 1
ATOM 723 C C . LEU B 1 6 ? 6.461 10.883 13.312 1 91.5 6 LEU B C 1
ATOM 725 O O . LEU B 1 6 ? 7.594 10.477 13.586 1 91.5 6 LEU B O 1
ATOM 729 N N . PHE B 1 7 ? 6.176 11.43 12.188 1 94.06 7 PHE B N 1
ATOM 730 C CA . PHE B 1 7 ? 7.168 11.742 11.172 1 94.06 7 PHE B CA 1
ATOM 731 C C . PHE B 1 7 ? 7.242 13.242 10.922 1 94.06 7 PHE B C 1
ATOM 733 O O . PHE B 1 7 ? 6.219 13.891 10.711 1 94.06 7 PHE B O 1
ATOM 740 N N . ASN B 1 8 ? 8.438 13.695 10.898 1 94.94 8 ASN B N 1
ATOM 741 C CA . ASN B 1 8 ? 8.648 15.109 10.594 1 94.94 8 ASN B CA 1
ATOM 742 C C . ASN B 1 8 ? 9.008 15.32 9.125 1 94.94 8 ASN B C 1
ATOM 744 O O . ASN B 1 8 ? 9.469 14.391 8.453 1 94.94 8 ASN B O 1
ATOM 748 N N . ASN B 1 9 ? 8.648 16.484 8.625 1 96.06 9 ASN B N 1
ATOM 749 C CA . ASN B 1 9 ? 9.055 16.891 7.285 1 96.06 9 ASN B CA 1
ATOM 750 C C . ASN B 1 9 ? 8.43 16 6.215 1 96.06 9 ASN B C 1
ATOM 752 O O . ASN B 1 9 ? 9.109 15.609 5.25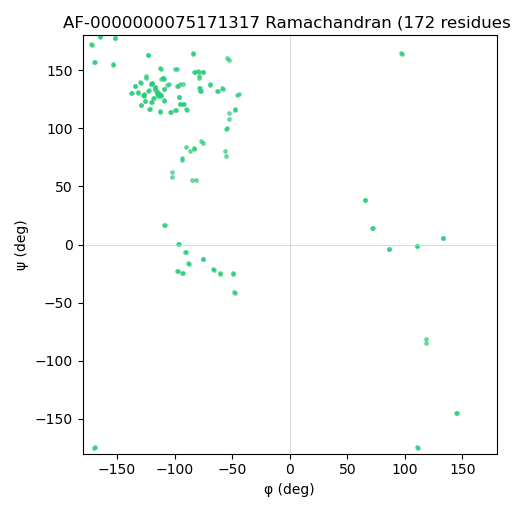8 1 96.06 9 ASN B O 1
ATOM 756 N N . ILE B 1 10 ? 7.16 15.648 6.484 1 96.56 10 ILE B N 1
ATOM 757 C CA . ILE B 1 10 ? 6.391 14.906 5.492 1 96.56 10 ILE B CA 1
ATOM 758 C C . ILE B 1 10 ? 5.605 15.875 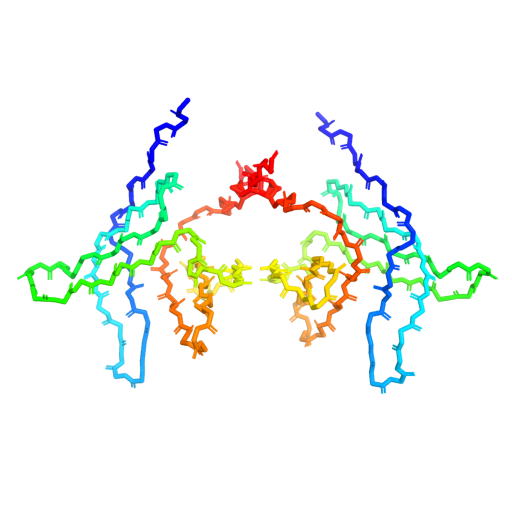4.613 1 96.56 10 ILE B C 1
ATOM 760 O O . ILE B 1 10 ? 4.805 16.672 5.113 1 96.56 10 ILE B O 1
ATOM 764 N N . LEU B 1 11 ? 5.879 15.812 3.363 1 97.38 11 LEU B N 1
ATOM 765 C CA . LEU B 1 11 ? 5.18 16.672 2.412 1 97.38 11 LEU B CA 1
ATOM 766 C C . LEU B 1 11 ? 3.785 16.125 2.111 1 97.38 11 LEU B C 1
ATOM 768 O O . LEU B 1 11 ? 3.613 14.922 1.933 1 97.38 11 LEU B O 1
ATOM 772 N N . LEU B 1 12 ? 2.807 17.016 2.115 1 96.94 12 LEU B N 1
ATOM 773 C CA . LEU B 1 12 ? 1.509 16.688 1.538 1 96.94 12 LEU B CA 1
ATOM 774 C C . LEU B 1 12 ? 1.465 17.047 0.058 1 96.94 12 LEU B C 1
ATOM 776 O O . LEU B 1 12 ? 1.651 18.219 -0.306 1 96.94 12 LEU B O 1
ATOM 780 N N . GLY B 1 13 ? 1.297 15.953 -0.71 1 92.94 13 GLY B N 1
ATOM 781 C CA . GLY B 1 13 ? 1.198 16.203 -2.141 1 92.94 13 GLY B CA 1
ATOM 782 C C . GLY B 1 13 ? -0.197 16.594 -2.582 1 92.94 13 GLY B C 1
ATOM 783 O O . GLY B 1 13 ? -1.18 16.297 -1.9 1 92.94 13 GLY B O 1
ATOM 784 N N . GLY B 1 14 ? -0.397 17.5 -3.697 1 79.19 14 GLY B N 1
ATOM 785 C CA . GLY B 1 14 ? -1.663 17.922 -4.281 1 79.19 14 GLY B CA 1
ATOM 786 C C . GLY B 1 14 ? -1.499 18.719 -5.555 1 79.19 14 GLY B C 1
ATOM 787 O O . GLY B 1 14 ? -0.39 18.844 -6.082 1 79.19 14 GLY B O 1
ATOM 788 N N . ARG B 1 15 ? -2.705 19 -6.281 1 75.12 15 ARG B N 1
ATOM 789 C CA . ARG B 1 15 ? -2.719 19.719 -7.551 1 75.12 15 ARG B CA 1
ATOM 790 C C . ARG B 1 15 ? -1.895 21 -7.457 1 75.12 15 ARG B C 1
ATOM 792 O O . ARG B 1 15 ? -1.293 21.422 -8.445 1 75.12 15 ARG B O 1
ATOM 799 N N . GLY B 1 16 ? -1.721 21.547 -6.336 1 73.94 16 GLY B N 1
ATOM 800 C CA . GLY B 1 16 ? -1.084 22.844 -6.223 1 73.94 16 GLY B CA 1
ATOM 801 C C . GLY B 1 16 ? 0.311 22.781 -5.629 1 73.94 16 GLY B C 1
ATOM 802 O O . GLY B 1 16 ? 0.898 23.812 -5.293 1 73.94 16 GLY B O 1
ATOM 803 N N . GLY B 1 17 ? 0.931 21.703 -5.586 1 87.5 17 GLY B N 1
ATOM 804 C CA . GLY B 1 17 ? 2.268 21.609 -5.02 1 87.5 17 GLY B CA 1
ATOM 805 C C . GLY B 1 17 ? 2.311 20.828 -3.717 1 87.5 17 GLY B C 1
ATOM 806 O O . GLY B 1 17 ? 1.357 20.125 -3.377 1 87.5 17 GLY B O 1
ATOM 807 N N . THR B 1 18 ? 3.566 20.844 -3.141 1 93.88 18 THR B N 1
ATOM 808 C CA . THR B 1 18 ? 3.734 20.125 -1.881 1 93.88 18 THR B CA 1
ATOM 809 C C . THR B 1 18 ? 3.947 21.109 -0.728 1 93.88 18 THR B C 1
ATOM 811 O O . THR B 1 18 ? 4.484 22.203 -0.923 1 93.88 18 THR B O 1
ATOM 814 N N . ASN B 1 19 ? 3.412 20.812 0.456 1 95.25 19 ASN B N 1
ATOM 815 C CA . ASN B 1 19 ? 3.646 21.531 1.704 1 95.25 19 ASN B CA 1
ATOM 816 C C . ASN B 1 19 ? 4.266 20.625 2.764 1 95.25 19 ASN B C 1
ATOM 818 O O . ASN B 1 19 ? 3.861 19.469 2.914 1 95.25 19 ASN B O 1
ATOM 822 N N . PRO B 1 20 ? 5.191 21.188 3.451 1 97.12 20 PRO B N 1
ATOM 823 C CA . PRO B 1 20 ? 5.781 20.375 4.52 1 97.12 20 PRO B CA 1
ATOM 824 C C . PRO B 1 20 ? 4.914 20.328 5.773 1 97.12 20 PRO B C 1
ATOM 826 O O . PRO B 1 20 ? 4.168 21.266 6.051 1 97.12 20 PRO B O 1
ATOM 829 N N . GLY B 1 21 ? 4.977 19.234 6.484 1 97.88 21 GLY B N 1
ATOM 830 C CA . GLY B 1 21 ? 4.242 19.094 7.73 1 97.88 21 GLY B CA 1
ATOM 831 C C . GLY B 1 21 ? 4.648 17.859 8.523 1 97.88 21 GLY B C 1
ATOM 832 O O . GLY B 1 21 ? 5.68 17.25 8.242 1 97.88 21 GLY B O 1
ATOM 833 N N . GLN B 1 22 ? 3.891 17.672 9.586 1 97.62 22 GLN B N 1
ATOM 834 C CA . GLN B 1 22 ? 4.094 16.516 10.445 1 97.62 22 GLN B CA 1
ATOM 835 C C . GLN B 1 22 ? 2.992 15.484 10.25 1 97.62 22 GLN B C 1
ATOM 837 O O . GLN B 1 22 ? 1.812 15.828 10.172 1 97.62 22 GLN B O 1
ATOM 842 N N . LEU B 1 23 ? 3.365 14.25 10.188 1 95.62 23 LEU B N 1
ATOM 843 C CA . LEU B 1 23 ? 2.424 13.148 10.023 1 95.62 23 LEU B CA 1
ATOM 844 C C . LEU B 1 23 ? 2.4 12.266 11.266 1 95.62 23 LEU B C 1
ATOM 846 O O . LEU B 1 23 ? 3.453 11.859 11.766 1 95.62 23 LEU B O 1
ATOM 850 N N . ARG B 1 24 ? 1.229 12.016 11.703 1 94.38 24 ARG B N 1
ATOM 851 C CA . ARG B 1 24 ? 1.027 11.086 12.805 1 94.38 24 ARG B CA 1
ATOM 852 C C . ARG B 1 24 ? 0.193 9.891 12.367 1 94.38 24 ARG B C 1
ATOM 854 O O . ARG B 1 24 ? -0.884 10.055 11.789 1 94.38 24 ARG B O 1
ATOM 861 N N . VAL B 1 25 ? 0.71 8.734 12.594 1 89.56 25 VAL B N 1
ATOM 862 C CA . VAL B 1 25 ? -0.008 7.484 12.359 1 89.56 25 VAL B CA 1
ATOM 863 C C . VAL B 1 25 ? -0.308 6.805 13.695 1 89.56 25 VAL B C 1
ATOM 865 O O . VAL B 1 25 ? 0.588 6.625 14.523 1 89.56 25 VAL B O 1
ATOM 868 N N . HIS B 1 26 ? -1.495 6.461 13.93 1 88.88 26 HIS B N 1
ATOM 869 C CA . HIS B 1 26 ? -1.897 5.852 15.195 1 88.88 26 HIS B CA 1
ATOM 870 C C . HIS B 1 26 ? -3.1 4.934 15.008 1 88.88 26 HIS B C 1
ATOM 872 O O . HIS B 1 26 ? -3.625 4.812 13.898 1 88.88 26 HIS B O 1
ATOM 878 N N . ALA B 1 27 ? -3.541 4.309 15.969 1 84 27 ALA B N 1
ATOM 879 C CA . ALA B 1 27 ? -4.574 3.277 15.898 1 84 27 ALA B CA 1
ATOM 880 C C . ALA B 1 27 ? -5.879 3.846 15.344 1 84 27 ALA B C 1
ATOM 882 O O . ALA B 1 27 ? -6.641 3.131 14.688 1 84 27 ALA B O 1
ATOM 883 N N . ALA B 1 28 ? -6.012 5.121 15.523 1 88.44 28 ALA B N 1
ATOM 884 C CA . ALA B 1 28 ? -7.27 5.746 15.109 1 88.44 28 ALA B CA 1
ATOM 885 C C . ALA B 1 28 ? -7.207 6.184 13.656 1 88.44 28 ALA B C 1
ATOM 887 O O . ALA B 1 28 ? -8.234 6.523 13.055 1 88.44 28 ALA B O 1
ATOM 888 N N . GLY B 1 29 ? -6.008 6.23 13.164 1 91.06 29 GLY B N 1
ATOM 889 C CA . GLY B 1 29 ? -5.863 6.672 11.781 1 91.06 29 GLY B CA 1
ATOM 890 C C . GLY B 1 29 ? -4.609 7.492 11.547 1 91.06 29 GLY B C 1
ATOM 891 O O . GLY B 1 29 ? -3.559 7.211 12.125 1 91.06 29 GLY B O 1
ATOM 892 N N . ILE B 1 30 ? -4.715 8.461 10.664 1 93.19 30 ILE B N 1
ATOM 893 C CA . ILE B 1 30 ? -3.6 9.289 10.219 1 93.19 30 ILE B CA 1
ATOM 894 C C . ILE B 1 30 ? -3.977 10.766 10.336 1 93.19 30 ILE B C 1
ATOM 896 O O . ILE B 1 30 ? -5.094 11.156 9.992 1 93.19 30 ILE B O 1
ATOM 900 N N . ALA B 1 31 ? -3.016 11.5 10.789 1 96.62 31 ALA B N 1
ATOM 901 C CA . ALA B 1 31 ? -3.209 12.945 10.852 1 96.62 31 ALA B CA 1
ATOM 902 C C . ALA B 1 31 ? -1.969 13.688 10.367 1 96.62 31 ALA B C 1
ATOM 904 O O . ALA B 1 31 ? -0.843 13.328 10.719 1 96.62 31 ALA B O 1
ATOM 905 N N . TRP B 1 32 ? -2.207 14.547 9.539 1 97.56 32 TRP B N 1
ATOM 906 C CA . TRP B 1 32 ? -1.135 15.414 9.055 1 97.56 32 TRP B CA 1
ATOM 907 C C . TRP B 1 32 ? -1.45 16.875 9.344 1 97.56 32 TRP B C 1
ATOM 909 O O . TRP B 1 32 ? -2.576 17.328 9.117 1 97.56 32 TRP B O 1
ATOM 919 N N . LYS B 1 33 ? -0.387 17.688 9.805 1 97.88 33 LYS B N 1
ATOM 920 C CA . LYS B 1 33 ? -0.508 19.109 10.07 1 97.88 33 LYS B CA 1
ATOM 921 C C . LYS B 1 33 ? 0.574 19.906 9.336 1 97.88 33 LYS B C 1
ATOM 923 O O . LYS B 1 33 ? 1.757 19.562 9.422 1 97.88 33 LYS B O 1
ATOM 928 N N . LYS B 1 34 ? 0.037 20.969 8.602 1 97.25 34 LYS B N 1
ATOM 929 C CA . LYS B 1 34 ? 0.99 21.812 7.895 1 97.25 34 LYS B CA 1
ATOM 930 C C . LYS B 1 34 ? 1.948 22.5 8.859 1 97.25 34 LYS B C 1
ATOM 932 O O . LYS B 1 34 ? 1.533 22.984 9.922 1 97.25 34 LYS B O 1
ATOM 937 N N . GLN B 1 35 ? 3.236 22.391 8.461 1 96.69 35 GLN B N 1
ATOM 938 C CA . GLN B 1 35 ? 4.215 23.188 9.195 1 96.69 35 GLN B CA 1
ATOM 939 C C . GLN B 1 35 ? 3.877 24.672 9.125 1 96.69 35 GLN B C 1
ATOM 941 O O . GLN B 1 35 ? 3.607 25.203 8.047 1 96.69 35 GLN B O 1
ATOM 946 N N . GLY B 1 36 ? 3.932 25.469 10.281 1 94.81 36 GLY B N 1
ATOM 947 C CA . GLY B 1 36 ? 3.596 26.875 10.328 1 94.81 36 GLY B CA 1
ATOM 948 C C . GLY B 1 36 ? 2.113 27.141 10.539 1 94.81 36 GLY B C 1
ATOM 949 O O . GLY B 1 36 ? 1.674 28.281 10.562 1 94.81 36 GLY B O 1
ATOM 950 N N . GLY B 1 37 ? 1.322 26.25 10.586 1 90 37 GLY B N 1
ATOM 951 C CA . GLY B 1 37 ? -0.091 26.344 10.914 1 90 37 GLY B CA 1
ATOM 952 C C . GLY B 1 37 ? -0.982 26.406 9.688 1 90 37 GLY B C 1
ATOM 953 O O . GLY B 1 37 ? -0.494 26.562 8.562 1 90 37 GLY B O 1
ATOM 954 N N . GLY B 1 38 ? -2.361 26.141 9.906 1 92 38 GLY B N 1
ATOM 955 C CA . GLY B 1 38 ? -3.324 26.297 8.836 1 92 38 GLY B CA 1
ATOM 956 C C . GLY B 1 38 ? -4.035 25.016 8.469 1 92 38 GLY B C 1
ATOM 957 O O . GLY B 1 38 ? -4.828 24.484 9.258 1 92 38 GLY B O 1
ATOM 958 N N . LYS B 1 39 ? -3.443 24.188 7.609 1 93.5 39 LYS B N 1
ATOM 959 C CA . LYS B 1 39 ? -4.156 23.047 7.055 1 93.5 39 LYS B CA 1
ATOM 960 C C . LYS B 1 39 ? -3.932 21.797 7.898 1 93.5 39 LYS B C 1
ATOM 962 O O . LYS B 1 39 ? -2.814 21.547 8.352 1 93.5 39 LYS B O 1
ATOM 967 N N . VAL B 1 40 ? -4.973 21.016 8.125 1 96.5 40 VAL B N 1
ATOM 968 C CA . VAL B 1 40 ? -4.93 19.734 8.805 1 96.5 40 VAL B CA 1
ATOM 969 C C . VAL B 1 40 ? -5.695 18.688 7.992 1 96.5 40 VAL B C 1
ATOM 971 O O . VAL B 1 40 ? -6.781 18.969 7.48 1 96.5 40 VAL B O 1
ATOM 974 N N . VAL B 1 41 ? -5.078 17.609 7.785 1 95.94 41 VAL B N 1
ATOM 975 C CA . VAL B 1 41 ? -5.73 16.453 7.188 1 95.94 41 VAL B CA 1
ATOM 976 C C . VAL B 1 41 ? -5.914 15.359 8.242 1 95.94 41 VAL B C 1
ATOM 978 O O .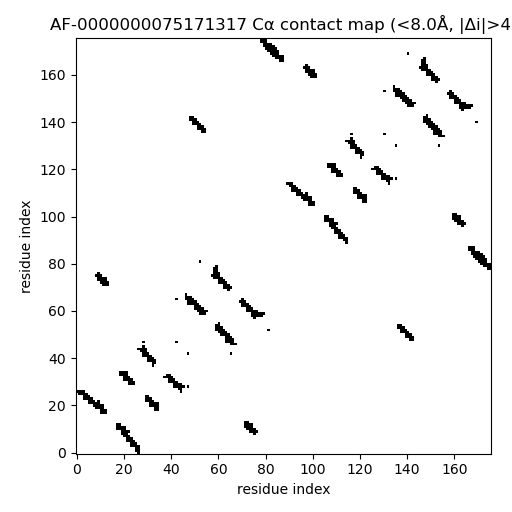 VAL B 1 41 ? -4.957 14.961 8.914 1 95.94 41 VAL B O 1
ATOM 981 N N . GLU B 1 42 ? -7.09 14.898 8.469 1 96.75 42 GLU B N 1
ATOM 982 C CA . GLU B 1 42 ? -7.391 13.805 9.391 1 96.75 42 GLU B CA 1
ATOM 983 C C . GLU B 1 42 ? -8.18 12.695 8.695 1 96.75 42 GLU B C 1
ATOM 985 O O . GLU B 1 42 ? -9.234 12.953 8.117 1 96.75 42 GLU B O 1
ATOM 990 N N . LEU B 1 43 ? -7.594 11.578 8.781 1 95.38 43 LEU B N 1
ATOM 991 C CA . LEU B 1 43 ? -8.242 10.391 8.25 1 95.38 43 LEU B CA 1
ATOM 992 C C . LEU B 1 43 ? -8.43 9.336 9.336 1 95.38 43 LEU B C 1
ATOM 994 O O . LEU B 1 43 ? -7.449 8.828 9.883 1 95.38 43 LEU B O 1
ATOM 998 N N . LYS B 1 44 ? -9.664 9.016 9.641 1 95.25 44 LYS B N 1
ATOM 999 C CA . LYS B 1 44 ? -9.953 7.941 10.586 1 95.25 44 LYS B CA 1
ATOM 1000 C C . LYS B 1 44 ? -9.734 6.574 9.945 1 95.25 44 LYS B C 1
ATOM 1002 O O . LYS B 1 44 ? -9.945 6.402 8.742 1 95.25 44 LYS B O 1
ATOM 1007 N N . LYS B 1 45 ? -9.352 5.672 10.742 1 89.31 45 LYS B N 1
ATOM 1008 C CA . LYS B 1 45 ? -9.094 4.305 10.305 1 89.31 45 LYS B CA 1
ATOM 1009 C C . LYS B 1 45 ? -10.234 3.775 9.438 1 89.31 45 LYS B C 1
ATOM 1011 O O . LYS B 1 45 ? -9.992 3.18 8.383 1 89.31 45 LYS B O 1
ATOM 1016 N N . ASP B 1 46 ? -11.461 4.094 9.867 1 90.94 46 ASP B N 1
ATOM 1017 C CA . ASP B 1 46 ? -12.633 3.555 9.188 1 90.94 46 ASP B CA 1
ATOM 1018 C C . ASP B 1 46 ? -12.875 4.266 7.855 1 90.94 46 ASP B C 1
ATOM 1020 O O . ASP B 1 46 ? -13.641 3.787 7.02 1 90.94 46 ASP B O 1
ATOM 1024 N N . ASP B 1 47 ? -12.172 5.371 7.68 1 93.44 47 ASP B N 1
ATOM 1025 C CA . ASP B 1 47 ? -12.336 6.16 6.461 1 93.44 47 ASP B CA 1
ATOM 1026 C C . ASP B 1 47 ? -11.258 5.812 5.438 1 93.44 47 ASP B C 1
ATOM 1028 O O . ASP B 1 47 ? -11.266 6.328 4.316 1 93.44 47 ASP B O 1
ATOM 1032 N N . ILE B 1 48 ? -10.422 4.902 5.797 1 91.75 48 ILE B N 1
ATOM 1033 C CA . ILE B 1 48 ? -9.328 4.531 4.91 1 91.75 48 ILE B CA 1
ATOM 1034 C C . ILE B 1 48 ? -9.727 3.314 4.082 1 91.75 48 ILE B C 1
ATOM 1036 O O . ILE B 1 48 ? -10.039 2.256 4.629 1 91.75 48 ILE B O 1
ATOM 1040 N N . GLY B 1 49 ? -9.68 3.545 2.836 1 92.06 49 GLY B N 1
ATOM 1041 C CA . GLY B 1 49 ? -10.07 2.488 1.917 1 92.06 49 GLY B CA 1
ATOM 1042 C C . GLY B 1 49 ? -8.891 1.718 1.356 1 92.06 49 GLY B C 1
ATOM 1043 O O . GLY B 1 49 ? -9.047 0.584 0.896 1 92.06 49 GLY B O 1
ATOM 1044 N N . GLY B 1 50 ? -7.707 2.381 1.372 1 91.94 50 GLY B N 1
ATOM 1045 C CA . GLY B 1 50 ? -6.516 1.77 0.806 1 91.94 50 GLY B CA 1
ATOM 1046 C C . GLY B 1 50 ? -5.242 2.521 1.142 1 91.94 50 GLY B C 1
ATOM 1047 O O . GLY B 1 50 ? -5.273 3.729 1.389 1 91.94 50 GLY B O 1
ATOM 1048 N N . VAL B 1 51 ? -4.172 1.836 1.091 1 91.12 51 VAL B N 1
ATOM 1049 C CA . VAL B 1 51 ? -2.865 2.416 1.39 1 91.12 51 VAL B CA 1
ATOM 1050 C C . VAL B 1 51 ? -1.854 1.982 0.332 1 91.12 51 VAL B C 1
ATOM 1052 O O . VAL B 1 51 ? -1.826 0.817 -0.071 1 91.12 51 VAL B O 1
ATOM 1055 N N . THR B 1 52 ? -1.067 2.887 -0.11 1 91.88 52 THR B N 1
ATOM 1056 C CA . THR B 1 52 ? -0.043 2.617 -1.114 1 91.88 52 THR B CA 1
ATOM 1057 C C . THR B 1 52 ? 1.326 3.084 -0.628 1 91.88 52 THR B C 1
ATOM 1059 O O . THR B 1 52 ? 1.468 4.207 -0.139 1 91.88 52 THR B O 1
ATOM 1062 N N . TRP B 1 53 ? 2.197 2.195 -0.715 1 90.12 53 TRP B N 1
ATOM 1063 C CA . TRP B 1 53 ? 3.594 2.512 -0.438 1 90.12 53 TRP B CA 1
ATOM 1064 C C . TRP B 1 53 ? 4.441 2.395 -1.701 1 90.12 53 TRP B C 1
ATOM 1066 O O . TRP B 1 53 ? 4.359 1.396 -2.42 1 90.12 53 TRP B O 1
ATOM 1076 N N . MET B 1 54 ? 5.207 3.418 -2.006 1 91.56 54 MET B N 1
ATOM 1077 C CA . MET B 1 54 ? 6.031 3.32 -3.207 1 91.56 54 MET B CA 1
ATOM 1078 C C . MET B 1 54 ? 7.27 4.199 -3.09 1 91.56 54 MET B C 1
ATOM 1080 O O . MET B 1 54 ? 7.289 5.152 -2.311 1 91.56 54 MET B O 1
ATOM 1084 N N . LYS B 1 55 ? 8.273 3.775 -3.838 1 87.69 55 LYS B N 1
ATOM 1085 C CA . LYS B 1 55 ? 9.469 4.602 -3.982 1 87.69 55 LYS B CA 1
ATOM 1086 C C . LYS B 1 55 ? 9.227 5.75 -4.953 1 87.69 55 LYS B C 1
ATOM 1088 O O . LYS B 1 55 ? 8.625 5.559 -6.016 1 87.69 55 LYS B O 1
ATOM 1093 N N . VAL B 1 56 ? 9.578 7.023 -4.629 1 89.88 56 VAL B N 1
ATOM 1094 C CA . VAL B 1 56 ? 9.578 8.195 -5.5 1 89.88 56 VAL B CA 1
ATOM 1095 C C . VAL B 1 56 ? 10.977 8.812 -5.531 1 89.88 56 VAL B C 1
ATOM 1097 O O . VAL B 1 56 ? 11.867 8.383 -4.793 1 89.88 56 VAL B O 1
ATOM 1100 N N . PRO B 1 57 ? 11.211 9.633 -6.516 1 90.12 57 PRO B N 1
ATOM 1101 C CA . PRO B 1 57 ? 12.555 10.219 -6.547 1 90.12 57 PRO B CA 1
ATOM 1102 C C . PRO B 1 57 ? 12.992 10.766 -5.191 1 90.12 57 PRO B C 1
ATOM 1104 O O . PRO B 1 57 ? 12.336 11.648 -4.637 1 90.12 57 PRO B O 1
ATOM 1107 N N . ARG B 1 58 ? 14.039 10.219 -4.582 1 89.06 58 ARG B N 1
ATOM 1108 C CA . ARG B 1 58 ? 14.781 10.625 -3.389 1 89.06 58 ARG B CA 1
ATOM 1109 C C . ARG B 1 58 ? 13.953 10.406 -2.131 1 89.06 58 ARG B C 1
ATOM 1111 O O . ARG B 1 58 ? 14.258 10.961 -1.073 1 89.06 58 ARG B O 1
ATOM 1118 N N . ALA B 1 59 ? 12.852 9.656 -2.154 1 92.19 59 ALA B N 1
ATOM 1119 C CA . ALA B 1 59 ? 12.055 9.43 -0.955 1 92.19 59 ALA B CA 1
ATOM 1120 C C . ALA B 1 59 ? 11.086 8.266 -1.151 1 92.19 59 ALA B C 1
ATOM 1122 O O . ALA B 1 59 ? 11.094 7.613 -2.199 1 92.19 59 ALA B O 1
ATOM 1123 N N . TYR B 1 60 ? 10.32 7.945 -0.11 1 91.25 60 TYR B N 1
ATOM 1124 C CA . TYR B 1 60 ? 9.156 7.066 -0.162 1 91.25 60 TYR B CA 1
ATOM 1125 C C . TYR B 1 60 ? 7.871 7.844 0.086 1 91.25 60 TYR B C 1
ATOM 1127 O O . TYR B 1 60 ? 7.883 8.875 0.762 1 91.25 60 TYR B O 1
ATOM 1135 N N . GLN B 1 61 ? 6.883 7.32 -0.493 1 92.38 61 GLN B N 1
ATOM 1136 C CA . GLN B 1 61 ? 5.562 7.938 -0.41 1 92.38 61 GLN B CA 1
ATOM 1137 C C . GLN B 1 61 ? 4.539 6.973 0.177 1 92.38 61 GLN B C 1
ATOM 1139 O O . GLN B 1 61 ? 4.5 5.797 -0.195 1 92.38 61 GLN B O 1
ATOM 1144 N N . LEU B 1 62 ? 3.779 7.527 1.146 1 92.38 62 LEU B N 1
ATOM 1145 C CA . LEU B 1 62 ? 2.562 6.875 1.617 1 92.38 62 LEU B CA 1
ATOM 1146 C C . LEU B 1 62 ? 1.327 7.492 0.97 1 92.38 62 LEU B C 1
ATOM 1148 O O . LEU B 1 62 ? 1.045 8.68 1.168 1 92.38 62 LEU B O 1
ATOM 1152 N N . GLY B 1 63 ? 0.66 6.688 0.217 1 93.94 63 GLY B N 1
ATOM 1153 C CA . GLY B 1 63 ? -0.635 7.066 -0.325 1 93.94 63 GLY B CA 1
ATOM 1154 C C . GLY B 1 63 ? -1.802 6.527 0.48 1 93.94 63 GLY B C 1
ATOM 1155 O O . GLY B 1 63 ? -1.784 5.371 0.906 1 93.94 63 GLY B O 1
ATOM 1156 N N . VAL B 1 64 ? -2.773 7.352 0.702 1 94.06 64 VAL B N 1
ATOM 1157 C CA . VAL B 1 64 ? -3.963 6.918 1.427 1 94.06 64 VAL B CA 1
ATOM 1158 C C . VAL B 1 64 ? -5.215 7.305 0.641 1 94.06 64 VAL B C 1
ATOM 1160 O O . VAL B 1 64 ? -5.398 8.469 0.283 1 94.06 64 VAL B O 1
ATOM 1163 N N . LYS B 1 65 ? -5.945 6.316 0.312 1 94.62 65 LYS B N 1
ATOM 1164 C CA . LYS B 1 65 ? -7.242 6.543 -0.321 1 94.62 65 LYS B CA 1
ATOM 1165 C C . LYS B 1 65 ? -8.367 6.512 0.707 1 94.62 65 LYS B C 1
ATOM 1167 O O . LYS B 1 65 ? -8.484 5.555 1.476 1 94.62 65 LYS B O 1
ATOM 1172 N N . SER B 1 66 ? -9.164 7.555 0.721 1 94.88 66 SER B N 1
ATOM 1173 C CA . SER B 1 66 ? -10.32 7.566 1.613 1 94.88 66 SER B CA 1
ATOM 1174 C C . SER B 1 66 ? -11.508 6.848 0.988 1 94.88 66 SER B C 1
ATOM 1176 O O . SER B 1 66 ? -11.547 6.641 -0.227 1 94.88 66 SER B O 1
ATOM 1178 N N . GLN B 1 67 ? -12.469 6.516 1.763 1 93.75 67 GLN B N 1
ATOM 1179 C CA . GLN B 1 67 ? -13.672 5.824 1.307 1 93.75 67 GLN B CA 1
ATOM 1180 C C . GLN B 1 67 ? -14.492 6.703 0.368 1 93.75 67 GLN B C 1
ATOM 1182 O O . GLN B 1 67 ? -15.211 6.199 -0.496 1 93.75 67 GLN B O 1
ATOM 1187 N N . ASP B 1 68 ? -14.289 8.039 0.457 1 93.12 68 ASP B N 1
ATOM 1188 C CA . ASP B 1 68 ? -15.055 8.953 -0.386 1 93.12 68 ASP B CA 1
ATOM 1189 C C . ASP B 1 68 ? -14.336 9.211 -1.709 1 93.12 68 ASP B C 1
ATOM 1191 O O . ASP B 1 68 ? -14.82 9.984 -2.543 1 93.12 68 ASP B O 1
ATOM 1195 N N . GLY B 1 69 ? -13.18 8.727 -1.816 1 91.88 69 GLY B N 1
ATOM 1196 C CA . GLY B 1 69 ? -12.547 8.766 -3.127 1 91.88 69 GLY B CA 1
ATOM 1197 C C . GLY B 1 69 ? -11.375 9.734 -3.197 1 91.88 69 GLY B C 1
ATOM 1198 O O . GLY B 1 69 ? -10.711 9.836 -4.23 1 91.88 69 GLY B O 1
ATOM 1199 N N . LEU B 1 70 ? -11.102 10.398 -2.139 1 92.81 70 LEU B N 1
ATOM 1200 C CA . LEU B 1 70 ? -9.961 11.297 -2.119 1 92.81 70 LEU B CA 1
ATOM 1201 C C . LEU B 1 70 ? -8.656 10.523 -1.922 1 92.81 70 LEU B C 1
ATOM 1203 O O . LEU B 1 70 ? -8.641 9.492 -1.255 1 92.81 70 LEU B O 1
ATOM 1207 N N . PHE B 1 71 ? -7.645 10.992 -2.572 1 94.5 71 PHE B N 1
ATOM 1208 C CA . PHE B 1 71 ? -6.332 10.359 -2.471 1 94.5 71 PHE B CA 1
ATOM 1209 C C . PHE B 1 71 ? -5.305 11.336 -1.913 1 94.5 71 PHE B C 1
ATOM 1211 O O . PHE B 1 71 ? -5.102 12.414 -2.469 1 94.5 71 PHE B O 1
ATOM 1218 N N . TYR B 1 72 ? -4.613 11 -0.778 1 96 72 TYR B N 1
ATOM 1219 C CA . TYR B 1 72 ? -3.598 11.805 -0.109 1 96 72 TYR B CA 1
ATOM 1220 C C . TYR B 1 72 ? -2.213 11.195 -0.292 1 96 72 TYR B C 1
ATOM 1222 O O . TYR B 1 72 ? -2.023 9.992 -0.087 1 96 72 TYR B O 1
ATOM 1230 N N . LYS B 1 73 ? -1.24 12.023 -0.642 1 96.62 73 LYS B N 1
ATOM 1231 C CA . LYS B 1 73 ? 0.146 11.594 -0.801 1 96.62 73 LYS B CA 1
ATOM 1232 C C . LYS B 1 73 ? 1.04 12.203 0.272 1 96.62 73 LYS B C 1
ATOM 1234 O O . LYS B 1 73 ? 1.173 13.43 0.352 1 96.62 73 LYS B O 1
ATOM 1239 N N . PHE B 1 74 ? 1.553 11.352 1.081 1 95.5 74 PHE B N 1
ATOM 1240 C CA . PHE B 1 74 ? 2.539 11.773 2.068 1 95.5 74 PHE B CA 1
ATOM 1241 C C . PHE B 1 74 ? 3.943 11.359 1.642 1 95.5 74 PHE B C 1
ATOM 1243 O O . PHE B 1 74 ? 4.266 10.164 1.613 1 95.5 74 PHE B O 1
ATOM 1250 N N . ILE B 1 75 ? 4.836 12.375 1.336 1 95.06 75 ILE B N 1
ATOM 1251 C CA . ILE B 1 75 ? 6.113 12.133 0.673 1 95.06 75 ILE B CA 1
ATOM 1252 C C . ILE B 1 75 ? 7.258 12.539 1.597 1 95.06 75 ILE B C 1
ATOM 1254 O O . ILE B 1 75 ? 7.219 13.602 2.215 1 95.06 75 ILE B O 1
ATOM 1258 N N . GLY B 1 76 ? 8.25 11.617 1.604 1 94.31 76 GLY B N 1
ATOM 1259 C CA . GLY B 1 76 ? 9.438 12.078 2.299 1 94.31 76 GLY B CA 1
ATOM 1260 C C . GLY B 1 76 ? 10 11.055 3.264 1 94.31 76 GLY B C 1
ATOM 1261 O O . GLY B 1 76 ? 10.977 11.328 3.971 1 94.31 76 GLY B O 1
ATOM 1262 N N . PHE B 1 77 ? 9.453 9.938 3.262 1 91.56 77 PHE B N 1
ATOM 1263 C CA . PHE B 1 77 ? 9.992 8.883 4.117 1 91.56 77 PHE B CA 1
ATOM 1264 C C . PHE B 1 77 ? 11.352 8.414 3.602 1 91.56 77 PHE B C 1
ATOM 1266 O O . PHE B 1 77 ? 11.562 8.32 2.391 1 91.56 77 PHE B O 1
ATOM 1273 N N . ARG B 1 78 ? 12.328 8.195 4.461 1 85.38 78 ARG B N 1
ATOM 1274 C CA . ARG B 1 78 ? 13.695 7.902 4.059 1 85.38 78 ARG B CA 1
ATOM 1275 C C . ARG B 1 78 ? 13.938 6.398 3.973 1 85.38 78 ARG B C 1
ATOM 1277 O O . ARG B 1 78 ? 14.898 5.949 3.35 1 85.38 78 ARG B O 1
ATOM 1284 N N . GLU B 1 79 ? 13.094 5.594 4.75 1 71 79 GLU B N 1
ATOM 1285 C CA . GLU B 1 79 ? 13.289 4.148 4.703 1 71 79 GLU B CA 1
ATOM 1286 C C . GLU B 1 79 ? 11.992 3.43 4.328 1 71 79 GLU B C 1
ATOM 1288 O O . GLU B 1 79 ? 10.906 3.996 4.449 1 71 79 GLU B O 1
ATOM 1293 N N . GLN B 1 80 ? 12.227 2.408 3.584 1 58.72 80 GLN B N 1
ATOM 1294 C CA . GLN B 1 80 ? 11.102 1.529 3.281 1 58.72 80 GLN B CA 1
ATOM 1295 C C . GLN B 1 80 ? 10.43 1.04 4.562 1 58.72 80 GLN B C 1
ATOM 1297 O O . GLN B 1 80 ? 11.055 0.371 5.383 1 58.72 80 GLN B O 1
ATOM 1302 N N . VAL B 1 81 ? 9.648 1.773 5.262 1 57.5 81 VAL B N 1
ATOM 1303 C CA . VAL B 1 81 ? 8.938 1.337 6.461 1 57.5 81 VAL B CA 1
ATOM 1304 C C . VAL B 1 81 ? 7.539 0.851 6.09 1 57.5 81 VAL B C 1
ATOM 1306 O O . VAL B 1 81 ? 6.746 1.603 5.516 1 57.5 81 VAL B O 1
ATOM 1309 N N . MET B 1 82 ? 7.18 -0.143 5.531 1 51.34 82 MET B N 1
ATOM 1310 C CA . MET B 1 82 ? 5.77 -0.466 5.328 1 51.34 82 MET B CA 1
ATOM 1311 C C . MET B 1 82 ? 5.305 -1.524 6.324 1 51.34 82 MET B C 1
ATOM 1313 O O . MET B 1 82 ? 5.754 -2.672 6.27 1 51.34 82 MET B O 1
ATOM 1317 N N . PHE B 1 83 ? 5.301 -1.321 7.773 1 48.59 83 PHE B N 1
ATOM 1318 C CA . PHE B 1 83 ? 4.781 -2.395 8.609 1 48.59 83 PHE B CA 1
ATOM 1319 C C . PHE B 1 83 ? 3.26 -2.352 8.664 1 48.59 83 PHE B C 1
ATOM 1321 O O . PHE B 1 83 ? 2.676 -1.343 9.062 1 48.59 83 PHE B O 1
ATOM 1328 N N . PHE B 1 84 ? 2.494 -2.367 7.707 1 47.28 84 PHE B N 1
ATOM 1329 C CA . PHE B 1 84 ? 1.125 -2.209 8.18 1 47.28 84 PHE B CA 1
ATOM 1330 C C . PHE B 1 84 ? 0.525 -3.559 8.555 1 47.28 84 PHE B C 1
ATOM 1332 O O . PHE B 1 84 ? 0.516 -4.488 7.746 1 47.28 84 PHE B O 1
ATOM 1339 N N . THR B 1 85 ? 0.845 -4.102 9.789 1 47.44 85 THR B N 1
ATOM 1340 C CA . THR B 1 85 ? 0.071 -5.246 10.258 1 47.44 85 THR B CA 1
ATOM 1341 C C . THR B 1 85 ? -1.311 -4.809 10.734 1 47.44 85 THR B C 1
ATOM 1343 O O . THR B 1 85 ? -1.428 -3.918 11.578 1 47.44 85 THR B O 1
ATOM 1346 N N . PHE B 1 86 ? -2.287 -4.734 9.852 1 44.69 86 PHE B N 1
ATOM 1347 C CA . PHE B 1 86 ? -3.562 -4.512 10.516 1 44.69 86 PHE B CA 1
ATOM 1348 C C . PHE B 1 86 ? -4.148 -5.832 11.008 1 44.69 86 PHE B C 1
ATOM 1350 O O . PHE B 1 86 ? -4.258 -6.793 10.25 1 44.69 86 PHE B O 1
ATOM 1357 N N . SER B 1 87 ? -3.713 -6.27 12.164 1 44.38 87 SER B N 1
ATOM 1358 C CA . SER B 1 87 ? -4.352 -7.414 12.805 1 44.38 87 SER B CA 1
ATOM 1359 C C . SER B 1 87 ? -5.852 -7.191 12.969 1 44.38 87 SER B C 1
ATOM 1361 O O . SER B 1 87 ? -6.277 -6.113 13.391 1 44.38 87 SER B O 1
ATOM 1363 N N . SER B 1 88 ? -6.719 -7.75 12.102 1 40.91 88 SER B N 1
ATOM 1364 C CA . SER B 1 88 ? -8.109 -7.832 12.531 1 40.91 88 SER B CA 1
ATOM 1365 C C . SER B 1 88 ? -8.234 -8.523 13.883 1 40.91 88 SER B C 1
ATOM 1367 O O . SER B 1 88 ? -7.418 -9.375 14.227 1 40.91 88 SER B O 1
#

InterPro domains:
  IPR011993 PH-like domain superfamily [G3DSA:2.30.29.30] (1-82)
  IPR035417 FACT complex subunit SSRP1/POB3, N-terminal PH domain [PF17292] (7-80)
  IPR050454 RTT106/SSRP1 Histone Chaperone/FACT Complex [PTHR45849] (1-80)

Radius of gyration: 16.85 Å; Cα contacts (8 Å, |Δi|>4): 402; chains: 2; bounding box: 32×53×42 Å

Sequence (176 aa):
MSDGHLFNNILLGGRGGTNPGQLRVHAAGIAWKKQGGGKVVELKKDDIGGVTWMKVPRAYQLGVKSQDGLFYKFIGFREQVMFFTFSSMSDGHLFNNILLGGRGGTNPGQLRVHAAGIAWKKQGGGKVVELKKDDIGGVTWMKVPRAYQLGVKSQDGLFYKFIGFREQVMFFTFSS

Solvent-accessible surface area (backbone atoms only — not comparable to full-atom values): 9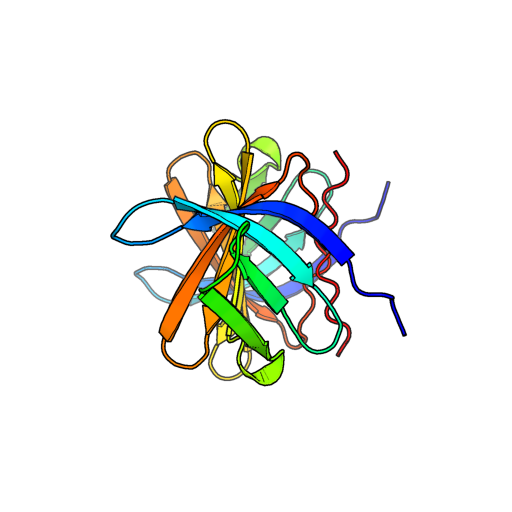527 Å² total; per-residue (Å²): 128,78,78,56,49,79,41,74,64,29,24,40,52,56,99,86,47,71,45,51,14,37,35,36,40,39,86,62,24,40,37,34,38,36,60,95,59,88,56,72,48,78,43,46,48,89,39,53,36,30,41,32,42,32,70,47,96,96,27,23,30,44,32,39,30,34,70,88,67,50,76,44,37,39,34,52,40,88,57,61,69,37,58,39,62,42,77,119,128,78,78,55,48,78,41,75,64,29,23,42,52,58,99,86,48,72,44,52,14,37,36,37,40,39,87,62,25,39,36,36,37,37,60,94,59,89,55,72,50,78,43,45,49,89,40,52,36,28,40,31,42,30,70,46,94,94,27,24,31,43,32,39,29,34,70,86,67,52,74,44,37,37,36,52,40,88,58,60,67,38,58,37,62,41,78,118

Organism: Asparagus officinalis (NCBI:txid4686)

Nearest PDB structures (foldseek):
  5umr-assembly1_A  TM=9.201E-01  e=1.276E-05  Homo sapiens
  9eh2-assembly1_y  TM=8.785E-01  e=2.287E-03  Homo sapiens
  5ukl-assembly1_A  TM=7.290E-01  e=5.039E-02  Homo sapiens
  1ym7-assembly3_C  TM=6.951E-01  e=4.537E-02  Bos taurus
  7pwd-assembly1_A  TM=6.915E-01  e=1.515E-01  Homo sapiens

Foldseek 3Di:
DPDKDKDFQWWKDDPVGTFGWMWIQDPQGIKTAGDPGDDIDDDGPVQWDDWDWDDDVQWIWIWTAGPVGDIIITIHHRDPDDPPPPDD/DPDKDKDFQWWKDDPVGTFGWMWIQDPQGIKTAGDPGDDIDDDGPVQWDDWDWDDDVQWIWIWTAGPVGDIIITIHHRDPDDPPPPDD

Secondary structure (DSSP, 8-state):
----EEEEEEEEE-TT--EEEEEEEETTEEEEEETTSS-EEEEEGGGEEEEEEEEETTEEEEEEEETTS-EEEEEEESS---------/----EEEEEEEEE-TT--EEEEEEEETTEEEEEETTSS-EEEEEGGGEEEEEEEEETTEEEEEEEETTS-EEEEEEESS---------